Protein AF-A0AAN4YAY8-F1 (afdb_monomer_lite)

Sequence (173 aa):
MGWMKRKALNIATVTLSVHQYADEKDPKVLHVNIDQTVTGGIPGTTEHRITDWEGREHDDHVFGKVRGQSRLIRGSKGDDGKFRPNVEIATKTDDEDVKKFLKGEILADGKDTEGFVADNVGEEYGEGESLFLQSFVQNLDSTGGWTAEQVRIPCYVNLRIGARSLQILTLTL

pLDDT: mean 76.98, std 18.93, range [24.41, 94.44]

Structure (mmCIF, N/CA/C/O backbone):
data_AF-A0AAN4YAY8-F1
#
_entry.id   AF-A0AAN4YAY8-F1
#
loop_
_atom_site.group_PDB
_atom_site.id
_atom_site.type_symbol
_atom_site.label_atom_id
_atom_site.label_alt_id
_atom_site.label_comp_id
_atom_site.label_asym_id
_atom_site.label_entity_id
_atom_site.label_seq_id
_atom_site.pdbx_PDB_ins_code
_atom_site.Cartn_x
_atom_site.Cartn_y
_atom_site.Cartn_z
_atom_site.occupancy
_atom_site.B_iso_or_equiv
_atom_site.auth_seq_id
_atom_site.auth_comp_id
_atom_site.auth_asym_id
_atom_site.auth_atom_id
_atom_site.pdbx_PDB_model_num
ATOM 1 N N . MET A 1 1 ? 3.587 10.928 -23.491 1.00 50.00 1 MET A N 1
ATOM 2 C CA . MET A 1 1 ? 2.632 9.929 -24.045 1.00 50.00 1 MET A CA 1
ATOM 3 C C . MET A 1 1 ? 1.897 10.467 -25.280 1.00 50.00 1 MET A C 1
ATOM 5 O O . MET A 1 1 ? 1.396 11.583 -25.226 1.00 50.00 1 MET A O 1
ATOM 9 N N . GLY A 1 2 ? 1.834 9.718 -26.392 1.00 65.06 2 GLY A N 1
ATOM 10 C CA . GLY A 1 2 ? 1.140 10.125 -27.636 1.00 65.06 2 GLY A CA 1
ATOM 11 C C . GLY A 1 2 ? -0.364 9.785 -27.663 1.00 65.06 2 GLY A C 1
ATOM 12 O O . GLY A 1 2 ? -0.807 8.902 -26.931 1.00 65.06 2 GLY A O 1
ATOM 13 N N . TRP A 1 3 ? -1.156 10.454 -28.518 1.00 65.94 3 TRP A N 1
ATOM 14 C CA . TRP A 1 3 ? -2.629 10.305 -28.603 1.00 65.94 3 TRP A CA 1
ATOM 15 C C . TRP A 1 3 ? -3.093 8.864 -28.876 1.00 65.94 3 TRP A C 1
ATOM 17 O O . TRP A 1 3 ? -4.042 8.391 -28.253 1.00 65.94 3 TRP A O 1
ATOM 27 N N . MET A 1 4 ? -2.374 8.135 -29.734 1.00 57.22 4 MET A N 1
ATOM 28 C CA . MET A 1 4 ? -2.695 6.743 -30.073 1.00 57.22 4 MET A CA 1
ATOM 29 C C . MET A 1 4 ? -2.505 5.790 -28.883 1.00 57.22 4 MET A C 1
ATOM 31 O O . MET A 1 4 ? -3.371 4.962 -28.615 1.00 57.22 4 MET A O 1
ATOM 35 N N . LYS A 1 5 ? -1.417 5.963 -28.114 1.00 59.19 5 LYS A N 1
ATOM 36 C CA . LYS A 1 5 ? -1.155 5.176 -26.897 1.00 59.19 5 LYS A CA 1
ATOM 37 C C . LYS A 1 5 ? -2.238 5.417 -25.838 1.00 59.19 5 LYS A C 1
ATOM 39 O O . LYS A 1 5 ? -2.694 4.471 -25.210 1.00 59.19 5 LYS A O 1
ATOM 44 N N . ARG A 1 6 ? -2.720 6.663 -25.703 1.00 59.03 6 ARG A N 1
ATOM 45 C CA . ARG A 1 6 ? -3.826 7.013 -24.787 1.00 59.03 6 ARG A CA 1
ATOM 46 C C . ARG A 1 6 ? -5.163 6.359 -25.163 1.00 59.03 6 ARG A C 1
ATOM 48 O O . ARG A 1 6 ? -5.898 5.947 -24.271 1.00 59.03 6 ARG A O 1
ATOM 55 N N . LYS A 1 7 ? -5.485 6.243 -26.460 1.00 65.19 7 LYS A N 1
ATOM 56 C CA . LYS A 1 7 ? -6.686 5.513 -26.913 1.00 65.19 7 LYS A CA 1
ATOM 57 C C . LYS A 1 7 ? -6.556 4.001 -26.726 1.00 65.19 7 LYS A C 1
ATOM 59 O O . LYS A 1 7 ? -7.522 3.376 -26.311 1.00 65.19 7 LYS A O 1
ATOM 64 N N . ALA A 1 8 ? -5.384 3.429 -27.000 1.00 57.97 8 ALA A N 1
ATOM 65 C CA . ALA A 1 8 ? -5.148 1.996 -26.828 1.00 57.97 8 ALA A CA 1
ATOM 66 C C . ALA A 1 8 ? -5.267 1.560 -25.356 1.00 57.97 8 ALA A C 1
ATOM 68 O O . ALA A 1 8 ? -5.933 0.570 -25.074 1.00 57.97 8 ALA A O 1
ATOM 69 N N . LEU A 1 9 ? -4.720 2.346 -24.418 1.00 58.59 9 LEU A N 1
ATOM 70 C CA . LEU A 1 9 ? -4.857 2.091 -22.976 1.00 58.59 9 LEU A CA 1
ATOM 71 C C . LEU A 1 9 ? -6.315 2.123 -22.487 1.00 58.59 9 LEU A C 1
ATOM 73 O O . LEU A 1 9 ? -6.652 1.396 -21.567 1.00 58.59 9 LEU A O 1
ATOM 77 N N . ASN A 1 10 ? -7.192 2.916 -23.116 1.00 59.31 10 ASN A N 1
ATOM 78 C CA . ASN A 1 10 ? -8.613 2.982 -22.742 1.00 59.31 10 ASN A CA 1
ATOM 79 C C . ASN A 1 10 ? -9.411 1.720 -23.106 1.00 59.31 10 ASN A C 1
ATOM 81 O O . ASN A 1 10 ? -10.473 1.485 -22.541 1.00 59.31 10 ASN A O 1
ATOM 85 N N . ILE A 1 11 ? -8.938 0.939 -24.078 1.00 61.19 11 ILE A N 1
ATOM 86 C CA . ILE A 1 11 ? -9.634 -0.262 -24.571 1.00 61.19 11 ILE A CA 1
ATOM 87 C C . ILE A 1 11 ? -9.003 -1.530 -23.975 1.00 61.19 11 ILE A C 1
ATOM 89 O O . ILE A 1 11 ? -9.575 -2.615 -24.047 1.00 61.19 11 ILE A O 1
ATOM 93 N N . ALA A 1 12 ? -7.821 -1.405 -23.377 1.00 61.06 12 ALA A N 1
ATOM 94 C CA . ALA A 1 12 ? -7.065 -2.533 -22.887 1.00 61.06 12 ALA A CA 1
ATOM 95 C C . ALA A 1 12 ? -7.408 -2.860 -21.426 1.00 61.06 12 ALA A C 1
ATOM 97 O O . ALA A 1 12 ? -7.190 -2.067 -20.517 1.00 61.06 12 ALA A O 1
ATOM 98 N N . THR A 1 13 ? -7.889 -4.075 -21.189 1.00 67.81 13 THR A N 1
ATOM 99 C CA . THR A 1 13 ? -7.895 -4.708 -19.869 1.00 67.81 13 THR A CA 1
ATOM 100 C C . THR A 1 13 ? -6.465 -5.064 -19.462 1.00 67.81 13 THR A C 1
ATOM 102 O O . THR A 1 13 ? -5.738 -5.687 -20.245 1.00 67.81 13 THR A O 1
ATOM 105 N N . VAL A 1 14 ? -6.084 -4.693 -18.238 1.00 70.38 14 VAL A N 1
ATOM 106 C CA . VAL A 1 14 ? -4.830 -5.095 -17.588 1.00 70.38 14 VAL A CA 1
ATOM 107 C C . VAL A 1 14 ? -5.130 -6.246 -16.632 1.00 70.38 14 VAL A C 1
ATOM 109 O O . VAL A 1 14 ? -5.994 -6.136 -15.766 1.00 70.38 14 VAL A O 1
ATOM 112 N N . THR A 1 15 ? -4.423 -7.355 -16.805 1.00 74.12 15 THR A N 1
ATOM 113 C CA . THR A 1 15 ? -4.457 -8.526 -15.925 1.00 74.12 15 THR A CA 1
ATOM 114 C C . THR A 1 15 ? -3.210 -8.510 -15.056 1.00 74.12 15 THR A C 1
ATOM 116 O O . THR A 1 15 ? -2.111 -8.363 -15.582 1.00 74.12 15 THR A O 1
ATOM 119 N N . LEU A 1 16 ? -3.372 -8.664 -13.743 1.00 76.88 16 LEU A N 1
ATOM 120 C CA . LEU A 1 16 ? -2.267 -8.730 -12.787 1.00 76.88 16 LEU A CA 1
ATOM 121 C C . LEU A 1 16 ? -2.159 -10.158 -12.248 1.00 76.88 16 LEU A C 1
ATOM 123 O O . LEU A 1 16 ? -3.087 -10.635 -11.593 1.00 76.88 16 LEU A O 1
ATOM 127 N N . SER A 1 17 ? -1.034 -10.823 -12.494 1.00 78.12 17 SER A N 1
ATOM 128 C CA . SER A 1 17 ? -0.701 -12.107 -11.870 1.00 78.12 17 SER A CA 1
ATOM 129 C C . SER A 1 17 ? 0.172 -11.837 -10.654 1.00 78.12 17 SER A C 1
ATOM 131 O O . SER A 1 17 ? 1.274 -11.316 -10.790 1.00 78.12 17 SER A O 1
ATOM 133 N N . VAL A 1 18 ? -0.341 -12.134 -9.460 1.00 80.62 18 VAL A N 1
ATOM 134 C CA . VAL A 1 18 ? 0.346 -11.839 -8.196 1.00 80.62 18 VAL A CA 1
ATOM 135 C C . VAL A 1 18 ? 0.833 -13.137 -7.568 1.00 80.62 18 VAL A C 1
ATOM 137 O O . VAL A 1 18 ? 0.029 -13.979 -7.172 1.00 80.62 18 VAL A O 1
ATOM 140 N N . HIS A 1 19 ? 2.147 -13.267 -7.432 1.00 81.44 19 HIS A N 1
ATOM 141 C CA . HIS A 1 19 ? 2.810 -14.378 -6.762 1.00 81.44 19 HIS A CA 1
ATOM 142 C C . HIS A 1 19 ? 3.434 -13.880 -5.462 1.00 81.44 19 HIS A C 1
ATOM 144 O O . HIS A 1 19 ? 4.190 -12.912 -5.466 1.00 81.44 19 HIS A O 1
ATOM 150 N N . GLN A 1 20 ? 3.115 -14.531 -4.346 1.00 81.56 20 GLN A N 1
ATOM 151 C CA . GLN A 1 20 ? 3.611 -14.149 -3.028 1.00 81.56 20 GLN A CA 1
ATOM 152 C C . GLN A 1 20 ? 4.260 -15.347 -2.338 1.00 81.56 20 GLN A C 1
ATOM 154 O O . GLN A 1 20 ? 3.674 -16.429 -2.319 1.00 81.56 20 GLN A O 1
ATOM 159 N N . TYR A 1 21 ? 5.453 -15.155 -1.778 1.00 84.12 21 TYR A N 1
ATOM 160 C CA . TYR A 1 21 ? 6.203 -16.189 -1.059 1.00 84.12 21 TYR A CA 1
ATOM 161 C C . TYR A 1 21 ? 7.068 -15.573 0.047 1.00 84.12 21 TYR A C 1
ATOM 163 O O . TYR A 1 21 ? 7.371 -14.383 0.012 1.00 84.12 21 TYR A O 1
ATOM 171 N N . ALA A 1 22 ? 7.430 -16.374 1.048 1.00 86.38 22 ALA A N 1
ATOM 172 C CA . ALA A 1 22 ? 8.314 -15.949 2.129 1.00 86.38 22 ALA A CA 1
ATOM 173 C C . ALA A 1 22 ? 9.785 -15.966 1.686 1.00 86.38 22 ALA A C 1
ATOM 175 O O . ALA A 1 22 ? 10.173 -16.793 0.860 1.00 86.38 22 ALA A O 1
ATOM 176 N N . ASP A 1 23 ? 10.590 -15.054 2.224 1.00 88.31 23 ASP A N 1
ATOM 177 C CA . ASP A 1 23 ? 12.032 -15.016 2.003 1.00 88.31 23 ASP A CA 1
ATOM 178 C C . ASP A 1 23 ? 12.710 -16.253 2.610 1.00 88.31 23 ASP A C 1
ATOM 180 O O . ASP A 1 23 ? 12.281 -16.797 3.630 1.00 88.31 23 ASP A O 1
ATOM 184 N N . GLU A 1 24 ? 13.785 -16.709 1.967 1.00 86.50 24 GLU A N 1
ATOM 185 C CA . GLU A 1 24 ? 14.517 -17.907 2.384 1.00 86.50 24 GLU A CA 1
ATOM 186 C C . GLU A 1 24 ? 15.292 -17.710 3.697 1.00 86.50 24 GLU A C 1
ATOM 188 O O . GLU A 1 24 ? 15.496 -18.669 4.441 1.00 86.50 24 GLU A O 1
ATOM 193 N N . LYS A 1 25 ? 15.753 -16.484 3.979 1.00 87.81 25 LYS A N 1
ATOM 194 C CA . LYS A 1 25 ? 16.562 -16.150 5.160 1.00 87.81 25 LYS A CA 1
ATOM 195 C C . LYS A 1 25 ? 15.701 -15.706 6.331 1.00 87.81 25 LYS A C 1
ATOM 197 O O . LYS A 1 25 ? 16.012 -16.055 7.468 1.00 87.81 25 LYS A O 1
ATOM 202 N N . ASP A 1 26 ? 14.647 -14.942 6.056 1.00 86.25 26 ASP A N 1
ATOM 203 C CA . ASP A 1 26 ? 13.679 -14.512 7.061 1.00 86.25 26 ASP A CA 1
ATOM 204 C C . ASP A 1 26 ? 12.242 -14.791 6.594 1.00 86.25 26 ASP A C 1
ATOM 206 O O . ASP A 1 26 ? 11.684 -14.014 5.821 1.00 86.25 26 ASP A O 1
ATOM 210 N N . PRO A 1 27 ? 11.581 -15.842 7.113 1.00 83.62 27 PRO A N 1
ATOM 211 C CA . PRO A 1 27 ? 10.198 -16.159 6.761 1.00 83.62 27 PRO A CA 1
ATOM 212 C C . PRO A 1 27 ? 9.186 -15.031 7.037 1.00 83.62 27 PRO A C 1
ATOM 214 O O . PRO A 1 27 ? 8.069 -15.068 6.521 1.00 83.62 27 PRO A O 1
ATOM 217 N N . LYS A 1 28 ? 9.554 -14.023 7.843 1.00 84.81 28 LYS A N 1
ATOM 218 C CA . LYS A 1 28 ? 8.737 -12.831 8.112 1.00 84.81 28 LYS A CA 1
ATOM 219 C C . LYS A 1 28 ? 8.874 -11.754 7.035 1.00 84.81 28 LYS A C 1
ATOM 221 O O . LYS A 1 28 ? 8.153 -10.762 7.060 1.00 84.81 28 LYS A O 1
ATOM 226 N N . VAL A 1 29 ? 9.769 -11.915 6.073 1.00 87.31 29 VAL A N 1
ATOM 227 C CA . VAL A 1 29 ? 9.849 -11.039 4.906 1.00 87.31 29 VAL A CA 1
ATOM 228 C C . VAL A 1 29 ? 9.110 -11.716 3.759 1.00 87.31 29 VAL A C 1
ATOM 230 O O . VAL A 1 29 ? 9.378 -12.863 3.423 1.00 87.31 29 VAL A O 1
ATOM 233 N N . LEU A 1 30 ? 8.145 -11.022 3.159 1.00 87.88 30 LEU A N 1
ATOM 234 C CA . LEU A 1 30 ? 7.376 -11.528 2.027 1.00 87.88 30 LEU A CA 1
ATOM 235 C C . LEU A 1 30 ? 7.850 -10.871 0.736 1.00 87.88 30 LEU A C 1
ATOM 237 O O . LEU A 1 30 ? 7.940 -9.647 0.635 1.00 87.88 30 LEU A O 1
ATOM 241 N N . HIS A 1 31 ? 8.072 -11.702 -0.272 1.00 88.19 31 HIS A N 1
ATOM 242 C CA . HIS A 1 31 ? 8.250 -11.304 -1.658 1.00 88.19 31 HIS A CA 1
ATOM 243 C C . HIS A 1 31 ? 6.892 -11.304 -2.347 1.00 88.19 31 HIS A C 1
ATOM 245 O O . HIS A 1 31 ? 6.122 -12.257 -2.227 1.00 88.19 31 HIS A O 1
ATOM 251 N N . VAL A 1 32 ? 6.590 -10.230 -3.067 1.00 85.62 32 VAL A N 1
ATOM 252 C CA . VAL A 1 32 ? 5.377 -10.060 -3.866 1.00 85.62 32 VAL A CA 1
ATOM 253 C C . VAL A 1 32 ? 5.803 -9.698 -5.282 1.00 85.62 32 VAL A C 1
ATOM 255 O O . VAL A 1 32 ? 6.217 -8.569 -5.547 1.00 85.62 32 VAL A O 1
ATOM 258 N N . ASN A 1 33 ? 5.667 -10.657 -6.188 1.00 85.44 33 ASN A N 1
ATOM 259 C CA . ASN A 1 33 ? 5.920 -10.491 -7.611 1.00 85.44 33 ASN A CA 1
ATOM 260 C C . ASN A 1 33 ? 4.595 -10.231 -8.322 1.00 85.44 33 ASN A C 1
ATOM 262 O O . ASN A 1 33 ? 3.619 -10.950 -8.100 1.00 85.44 33 ASN A O 1
ATOM 266 N N . ILE A 1 34 ? 4.552 -9.194 -9.151 1.00 81.75 34 ILE A N 1
ATOM 267 C CA . ILE A 1 34 ? 3.369 -8.823 -9.923 1.00 81.75 34 ILE A CA 1
ATOM 268 C C . ILE A 1 34 ? 3.752 -8.752 -11.391 1.00 81.75 34 ILE A C 1
ATOM 270 O O . ILE A 1 34 ? 4.516 -7.875 -11.781 1.00 81.75 34 ILE A O 1
ATOM 274 N N . ASP A 1 35 ? 3.174 -9.636 -12.194 1.00 82.25 35 ASP A N 1
ATOM 275 C CA . ASP A 1 35 ? 3.305 -9.617 -13.646 1.00 82.25 35 ASP A CA 1
ATOM 276 C C . ASP A 1 35 ? 2.043 -9.031 -14.265 1.00 82.25 35 ASP A C 1
ATOM 278 O O . ASP A 1 35 ? 0.935 -9.552 -14.089 1.00 82.25 35 ASP A O 1
ATOM 282 N N . GLN A 1 36 ? 2.200 -7.933 -14.998 1.00 74.25 36 GLN A N 1
ATOM 283 C CA . GLN A 1 36 ? 1.099 -7.293 -15.699 1.00 74.25 36 GLN A CA 1
ATOM 284 C C . GLN A 1 36 ? 1.030 -7.806 -17.136 1.00 74.25 36 GLN A C 1
ATOM 286 O O . GLN A 1 36 ? 2.021 -7.834 -17.859 1.00 74.25 36 GLN A O 1
ATOM 291 N N . THR A 1 37 ? -0.160 -8.188 -17.585 1.00 74.75 37 THR A N 1
ATOM 292 C CA . THR A 1 37 ? -0.430 -8.551 -18.980 1.00 74.75 37 THR A CA 1
ATOM 293 C C . THR A 1 37 ? -1.580 -7.711 -19.502 1.00 74.75 37 THR A C 1
ATOM 295 O O . THR A 1 37 ? -2.653 -7.649 -18.905 1.00 74.75 37 THR A O 1
ATOM 298 N N . VAL A 1 38 ? -1.366 -7.053 -20.631 1.00 71.00 38 VAL A N 1
ATOM 299 C CA . VAL A 1 38 ? -2.361 -6.223 -21.304 1.00 71.00 38 VAL A CA 1
ATOM 300 C C . VAL A 1 38 ? -3.147 -7.083 -22.302 1.00 71.00 38 VAL A C 1
ATOM 302 O O . VAL A 1 38 ? -2.667 -8.114 -22.782 1.00 71.00 38 VAL A O 1
ATOM 305 N N . THR A 1 39 ? -4.383 -6.682 -22.606 1.00 71.94 39 THR A N 1
ATOM 306 C CA . THR A 1 39 ? -5.279 -7.390 -23.540 1.00 71.94 39 THR A CA 1
ATOM 307 C C . THR A 1 39 ? -4.568 -7.799 -24.828 1.00 71.94 39 THR A C 1
ATOM 309 O O . THR A 1 39 ? -3.854 -7.0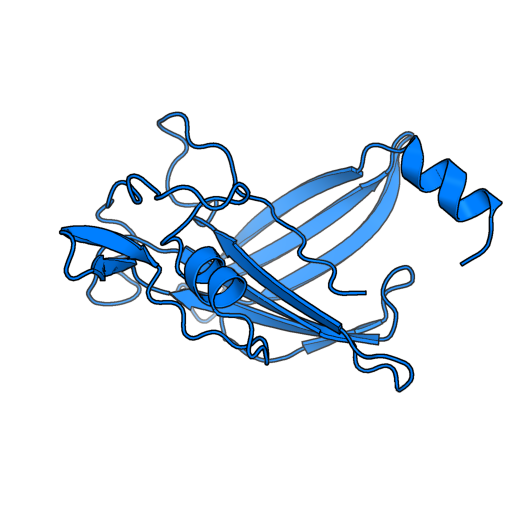04 -25.436 1.00 71.94 39 THR A O 1
ATOM 312 N N . GLY A 1 40 ? -4.785 -9.049 -25.245 1.00 67.12 40 GLY A N 1
ATOM 313 C CA . GLY A 1 40 ? -4.076 -9.654 -26.374 1.00 67.12 40 GLY A CA 1
ATOM 314 C C . GLY A 1 40 ? -2.757 -10.338 -25.998 1.00 67.12 40 GLY A C 1
ATOM 315 O O . GLY A 1 40 ? -2.019 -10.723 -26.896 1.00 67.12 40 GLY A O 1
ATOM 316 N N . GLY A 1 41 ? -2.457 -10.501 -24.701 1.00 66.62 41 GLY A N 1
ATOM 317 C CA . GLY A 1 41 ? -1.255 -11.200 -24.230 1.00 66.62 41 GLY A CA 1
ATOM 318 C C . GLY A 1 41 ? 0.019 -10.361 -24.324 1.00 66.62 41 GLY A C 1
ATOM 319 O O . GLY A 1 41 ? 1.116 -10.908 -24.287 1.00 66.62 41 GLY A O 1
ATOM 320 N N . ILE A 1 42 ? -0.118 -9.040 -24.473 1.00 72.12 42 ILE A N 1
ATOM 321 C CA . ILE A 1 42 ? 1.019 -8.125 -24.544 1.00 72.12 42 ILE A CA 1
ATOM 322 C C . ILE A 1 42 ? 1.610 -8.018 -23.130 1.00 72.12 42 ILE A C 1
ATOM 324 O O . ILE A 1 42 ? 0.890 -7.583 -22.224 1.00 72.12 42 ILE A O 1
ATOM 328 N N . PRO A 1 43 ? 2.879 -8.404 -22.909 1.00 71.19 43 PRO A N 1
ATOM 329 C CA . PRO A 1 43 ? 3.507 -8.251 -21.604 1.00 71.19 43 PRO A CA 1
ATOM 330 C C . PRO A 1 43 ? 3.559 -6.764 -21.238 1.00 71.19 43 PRO A C 1
ATOM 332 O O . PRO A 1 43 ? 3.952 -5.926 -22.052 1.00 71.19 43 PRO A O 1
ATOM 335 N N . GLY A 1 44 ? 3.082 -6.448 -20.038 1.00 73.88 44 GLY A N 1
ATOM 336 C CA . GLY A 1 44 ? 3.135 -5.121 -19.445 1.00 73.88 44 GLY A CA 1
ATOM 337 C C . GLY A 1 44 ? 4.418 -4.949 -18.639 1.00 73.88 44 GLY A C 1
ATOM 338 O O . GLY A 1 44 ? 5.517 -5.199 -19.132 1.00 73.88 44 GLY A O 1
ATOM 339 N N . THR A 1 45 ? 4.273 -4.497 -17.401 1.00 73.19 45 THR A N 1
ATOM 340 C CA . THR A 1 45 ? 5.373 -4.314 -16.453 1.00 73.19 45 THR A CA 1
ATOM 341 C C . THR A 1 45 ? 5.466 -5.517 -15.510 1.00 73.19 45 THR A C 1
ATOM 343 O O . THR A 1 45 ? 4.483 -6.227 -15.293 1.00 73.19 45 THR A O 1
ATOM 346 N N . THR A 1 46 ? 6.653 -5.755 -14.957 1.00 81.25 46 THR A N 1
ATOM 347 C CA . THR A 1 46 ? 6.865 -6.731 -13.883 1.00 81.25 46 THR A CA 1
ATOM 348 C C . THR A 1 46 ? 7.425 -5.985 -12.686 1.00 81.25 46 THR A C 1
ATOM 350 O O . THR A 1 46 ? 8.406 -5.254 -12.807 1.00 81.25 46 THR A O 1
ATOM 353 N N . GLU A 1 47 ? 6.806 -6.174 -11.526 1.00 80.75 47 GLU A N 1
ATOM 354 C CA . GLU A 1 47 ? 7.182 -5.499 -10.289 1.00 80.75 47 GLU A CA 1
ATOM 355 C C . GLU A 1 47 ? 7.551 -6.527 -9.219 1.00 80.75 47 GLU A C 1
ATOM 357 O O . GLU A 1 47 ? 6.765 -7.420 -8.900 1.00 80.75 47 GLU A O 1
ATOM 362 N N . HIS A 1 48 ? 8.723 -6.351 -8.611 1.00 87.81 48 HIS A N 1
ATOM 363 C CA . HIS A 1 48 ? 9.187 -7.147 -7.478 1.00 87.81 48 HIS A CA 1
ATOM 364 C C . HIS A 1 48 ? 9.164 -6.290 -6.216 1.00 87.81 48 HIS A C 1
ATOM 366 O O . HIS A 1 48 ? 9.852 -5.271 -6.134 1.00 87.81 48 HIS A O 1
ATOM 372 N N . ARG A 1 49 ? 8.359 -6.686 -5.229 1.00 88.75 49 ARG A N 1
ATOM 373 C CA . ARG A 1 49 ? 8.244 -5.995 -3.941 1.00 88.75 49 ARG A CA 1
ATOM 374 C C . ARG A 1 49 ? 8.658 -6.918 -2.808 1.00 88.75 49 ARG A C 1
ATOM 376 O O . ARG A 1 49 ? 8.377 -8.110 -2.846 1.00 88.75 49 ARG A O 1
ATOM 383 N N . ILE A 1 50 ? 9.269 -6.336 -1.784 1.00 92.00 50 ILE A N 1
ATOM 384 C CA . ILE A 1 50 ? 9.689 -7.026 -0.565 1.00 92.00 50 ILE A CA 1
ATOM 385 C C . ILE A 1 50 ? 9.109 -6.251 0.621 1.00 92.00 50 ILE A C 1
ATOM 387 O O . ILE A 1 50 ? 9.065 -5.019 0.588 1.00 92.00 50 ILE A O 1
ATOM 391 N N . THR A 1 51 ? 8.599 -6.950 1.637 1.00 92.19 51 THR A N 1
ATOM 392 C CA . THR A 1 51 ? 7.929 -6.327 2.794 1.00 92.19 51 THR A CA 1
ATOM 393 C C . THR A 1 51 ? 8.886 -5.880 3.903 1.00 92.19 51 THR A C 1
ATOM 395 O O . THR A 1 51 ? 8.568 -6.019 5.081 1.00 92.19 51 THR A O 1
ATOM 398 N N . ASP A 1 52 ? 10.055 -5.364 3.539 1.00 92.56 52 ASP A N 1
ATOM 399 C CA . ASP A 1 52 ? 11.102 -4.884 4.454 1.00 92.56 52 ASP A CA 1
ATOM 400 C C . ASP A 1 52 ? 11.138 -3.355 4.590 1.00 92.56 52 ASP A C 1
ATOM 402 O O . ASP A 1 52 ? 11.962 -2.807 5.317 1.00 92.56 52 ASP A O 1
ATOM 406 N N . TRP A 1 53 ? 10.231 -2.661 3.897 1.00 94.44 53 TRP A N 1
ATOM 407 C CA . TRP A 1 53 ? 10.179 -1.204 3.806 1.00 94.44 53 TRP A CA 1
ATOM 408 C C . TRP A 1 53 ? 11.441 -0.558 3.212 1.00 94.44 53 TRP A C 1
ATOM 410 O O . TRP A 1 53 ? 11.646 0.646 3.352 1.00 94.44 53 TRP A O 1
ATOM 420 N N . GLU A 1 54 ? 12.279 -1.316 2.502 1.00 93.44 54 GLU A N 1
ATOM 421 C CA . GLU A 1 54 ? 13.423 -0.750 1.798 1.00 93.44 54 GLU A CA 1
ATOM 422 C C . GLU A 1 54 ? 13.005 -0.223 0.420 1.00 93.44 54 GLU A C 1
ATOM 424 O O . GLU A 1 54 ? 12.516 -0.958 -0.445 1.00 93.44 54 GLU A O 1
ATOM 429 N N . GLY A 1 55 ? 13.234 1.073 0.197 1.00 91.75 55 GLY A N 1
ATOM 430 C CA . GLY A 1 55 ? 12.944 1.731 -1.073 1.00 91.75 55 GLY A CA 1
ATOM 431 C C . GLY A 1 55 ? 13.877 1.289 -2.195 1.00 91.75 55 GLY A C 1
ATOM 432 O O . GLY A 1 55 ? 15.061 1.632 -2.167 1.00 91.75 55 GLY A O 1
ATOM 433 N N . ARG A 1 56 ? 13.314 0.641 -3.218 1.00 91.44 56 ARG A N 1
ATOM 434 C CA . ARG A 1 56 ? 14.008 0.125 -4.408 1.00 91.44 56 ARG A CA 1
ATOM 435 C C . ARG A 1 56 ? 13.611 0.900 -5.653 1.00 91.44 56 ARG A C 1
ATOM 437 O O . ARG A 1 56 ? 12.429 1.163 -5.868 1.00 91.44 56 ARG A O 1
ATOM 444 N N . GLU A 1 57 ? 14.605 1.283 -6.447 1.00 91.94 57 GLU A N 1
ATOM 445 C CA . GLU A 1 57 ? 14.384 1.994 -7.705 1.00 91.94 57 GLU A CA 1
ATOM 446 C C . GLU A 1 57 ? 14.036 1.020 -8.833 1.00 91.94 57 GLU A C 1
ATOM 448 O O . GLU A 1 57 ? 14.585 -0.080 -8.915 1.00 91.94 57 GLU A O 1
ATOM 453 N N . HIS A 1 58 ? 13.129 1.440 -9.706 1.00 85.50 58 HIS A N 1
ATOM 454 C CA . HIS A 1 58 ? 12.728 0.711 -10.898 1.00 85.50 58 HIS A CA 1
ATOM 455 C C . HIS A 1 58 ? 12.487 1.705 -12.037 1.00 85.50 58 HIS A C 1
ATOM 457 O O . HIS A 1 58 ? 11.812 2.718 -11.845 1.00 85.50 58 HIS A O 1
ATOM 463 N N . ASP A 1 59 ? 13.048 1.417 -13.210 1.00 85.19 59 ASP A N 1
ATOM 464 C CA . ASP A 1 59 ? 12.777 2.172 -14.431 1.00 85.19 59 ASP A CA 1
ATOM 465 C C . ASP A 1 59 ? 11.613 1.516 -15.175 1.00 85.19 59 ASP A C 1
ATOM 467 O O . ASP A 1 59 ? 11.752 0.443 -15.767 1.00 85.19 59 ASP A O 1
ATOM 471 N N . ASP A 1 60 ? 10.462 2.180 -15.143 1.00 74.38 60 ASP A N 1
ATOM 472 C CA . ASP A 1 60 ? 9.229 1.711 -15.755 1.00 74.38 60 ASP A CA 1
ATOM 473 C C . ASP A 1 60 ? 8.942 2.480 -17.054 1.00 74.38 60 ASP A C 1
ATOM 475 O O . ASP A 1 60 ? 9.012 3.709 -17.127 1.00 74.38 60 ASP A O 1
ATOM 479 N N . HIS A 1 61 ? 8.583 1.765 -18.117 1.00 73.06 61 HIS A N 1
ATOM 480 C CA . HIS A 1 61 ? 8.341 2.375 -19.426 1.00 73.06 61 HIS A CA 1
ATOM 481 C C . HIS A 1 61 ? 7.012 3.156 -19.517 1.00 73.06 61 HIS A C 1
ATOM 483 O O . HIS A 1 61 ? 6.806 3.912 -20.474 1.00 73.06 61 HIS A O 1
ATOM 489 N N . VAL A 1 62 ? 6.101 2.963 -18.560 1.00 70.88 62 VAL A N 1
ATOM 490 C CA . VAL A 1 62 ? 4.825 3.674 -18.398 1.00 70.88 62 VAL A CA 1
ATOM 491 C C . VAL A 1 62 ? 4.964 4.806 -17.380 1.00 70.88 62 VAL A C 1
ATOM 493 O O . VAL A 1 62 ? 4.491 5.913 -17.643 1.00 70.88 62 VAL A O 1
ATOM 496 N N . PHE A 1 63 ? 5.609 4.527 -16.246 1.00 72.38 63 PHE A N 1
ATOM 497 C CA . PHE A 1 63 ? 5.636 5.393 -15.062 1.00 72.38 63 PHE 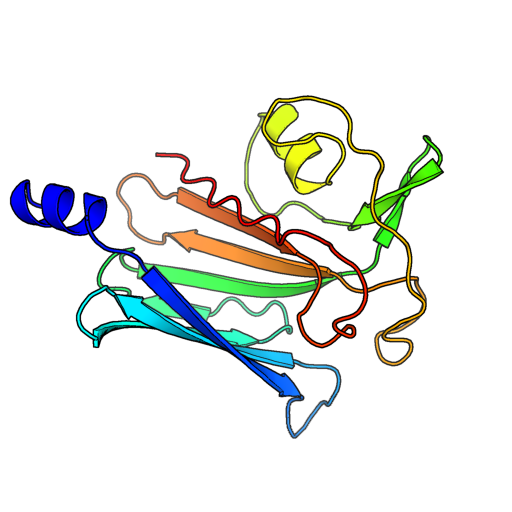A CA 1
ATOM 498 C C . PHE A 1 63 ? 6.933 6.189 -14.867 1.00 72.38 63 PHE A C 1
ATOM 500 O O . PHE A 1 63 ? 6.986 7.042 -13.978 1.00 72.38 63 PHE A O 1
ATOM 507 N N . GLY A 1 64 ? 7.945 5.951 -15.702 1.00 81.56 64 GLY A N 1
ATOM 508 C CA . GLY A 1 64 ? 9.255 6.584 -15.585 1.00 81.56 64 GLY A CA 1
ATOM 509 C C . GLY A 1 64 ? 10.083 5.982 -14.454 1.00 81.56 64 GLY A C 1
ATOM 510 O O . GLY A 1 64 ? 9.880 4.829 -14.061 1.00 81.56 64 GLY A O 1
ATOM 511 N N . LYS A 1 65 ? 11.027 6.761 -13.924 1.00 88.44 65 LYS A N 1
ATOM 512 C CA . LYS A 1 65 ? 11.880 6.299 -12.830 1.00 88.44 65 LYS A CA 1
ATOM 513 C C . LYS A 1 65 ? 11.126 6.411 -11.509 1.00 88.44 65 LYS A C 1
ATOM 515 O O . LYS A 1 65 ? 10.758 7.508 -11.087 1.00 88.44 65 LYS A O 1
ATOM 520 N N . VAL A 1 66 ? 10.902 5.290 -10.831 1.00 89.44 66 VAL A N 1
ATOM 521 C CA . VAL A 1 66 ? 10.150 5.240 -9.568 1.00 89.44 66 VAL A CA 1
ATOM 522 C C . VAL A 1 66 ? 10.960 4.588 -8.454 1.00 89.44 66 VAL A C 1
ATOM 524 O O . VAL A 1 66 ? 11.874 3.808 -8.707 1.00 89.44 66 VAL A O 1
ATOM 527 N N . ARG A 1 67 ? 10.606 4.887 -7.203 1.00 91.56 67 ARG A N 1
ATOM 528 C CA . ARG A 1 67 ? 11.095 4.202 -6.005 1.00 91.56 67 ARG A CA 1
ATOM 529 C C . ARG A 1 67 ? 9.922 3.624 -5.230 1.00 91.56 67 ARG A C 1
ATOM 531 O O . ARG A 1 67 ? 9.072 4.372 -4.753 1.00 91.56 67 ARG A O 1
ATOM 538 N N . GLY A 1 68 ? 9.881 2.301 -5.111 1.00 90.88 68 GLY A N 1
ATOM 539 C CA . GLY A 1 68 ? 8.836 1.568 -4.403 1.00 90.88 68 GLY A CA 1
ATOM 540 C C . GLY A 1 68 ? 9.339 0.944 -3.105 1.00 90.88 68 GLY A C 1
ATOM 541 O O . GLY A 1 68 ? 10.472 0.477 -3.038 1.00 90.88 68 GLY A O 1
ATOM 542 N N . GLN A 1 69 ? 8.487 0.901 -2.085 1.00 93.88 69 GLN A N 1
ATOM 543 C CA . GLN A 1 69 ? 8.701 0.157 -0.840 1.00 93.88 69 GLN A CA 1
ATOM 544 C C . GLN A 1 69 ? 7.389 -0.463 -0.364 1.00 93.88 69 GLN A C 1
ATOM 546 O O . GLN A 1 69 ? 6.297 -0.027 -0.739 1.00 93.88 69 GLN A O 1
ATOM 551 N N . SER A 1 70 ? 7.465 -1.533 0.421 1.00 94.19 70 SER A N 1
ATOM 552 C CA . SER A 1 70 ? 6.282 -2.199 0.969 1.00 94.19 70 SER A CA 1
ATOM 553 C C . SER A 1 70 ? 6.561 -2.772 2.347 1.00 94.19 70 SER A C 1
ATOM 555 O O . SER A 1 70 ? 7.699 -3.103 2.657 1.00 94.19 70 SER A O 1
ATOM 557 N N . ARG A 1 71 ? 5.538 -2.847 3.197 1.00 93.19 71 ARG A N 1
ATOM 558 C CA . ARG A 1 71 ? 5.626 -3.441 4.538 1.00 93.19 71 ARG A CA 1
ATOM 559 C C . ARG A 1 71 ? 4.295 -4.042 4.946 1.00 93.19 71 ARG A C 1
ATOM 561 O O . ARG A 1 71 ? 3.244 -3.664 4.426 1.00 93.19 71 ARG A O 1
ATOM 568 N N . LEU A 1 72 ? 4.353 -4.951 5.906 1.00 91.75 72 LEU A N 1
ATOM 569 C CA . LEU A 1 72 ? 3.169 -5.411 6.612 1.00 91.75 72 LEU A CA 1
ATOM 570 C C . LEU A 1 72 ? 2.902 -4.504 7.814 1.00 91.75 72 LEU A C 1
ATOM 572 O O . LEU A 1 72 ? 3.830 -4.100 8.511 1.00 91.75 72 LEU A O 1
ATOM 576 N N . ILE A 1 73 ? 1.631 -4.195 8.046 1.00 92.62 73 ILE A N 1
ATOM 577 C CA . ILE A 1 73 ? 1.153 -3.414 9.187 1.00 92.62 73 ILE A CA 1
ATOM 578 C C . ILE A 1 73 ? -0.004 -4.146 9.870 1.00 92.62 73 ILE A C 1
ATOM 580 O O . ILE A 1 73 ? -0.733 -4.916 9.239 1.00 92.62 73 ILE A O 1
ATOM 584 N N . ARG A 1 74 ? -0.178 -3.893 11.168 1.00 92.56 74 ARG A N 1
ATOM 585 C CA . ARG A 1 74 ? -1.302 -4.405 11.964 1.00 92.56 74 ARG A CA 1
ATOM 586 C C . ARG A 1 74 ? -2.541 -3.537 11.815 1.00 92.56 74 ARG A C 1
ATOM 588 O O . ARG A 1 74 ? -2.445 -2.381 11.404 1.00 92.56 74 ARG A O 1
ATOM 595 N N . GLY A 1 75 ? -3.693 -4.093 12.173 1.00 90.56 75 GLY A N 1
ATOM 596 C CA . GLY A 1 75 ? -4.887 -3.296 12.419 1.00 90.56 75 GLY A CA 1
ATOM 597 C C . GLY A 1 75 ? -5.066 -2.955 13.894 1.00 90.56 75 GLY A C 1
ATOM 598 O O . GLY A 1 75 ? -4.464 -3.572 14.773 1.00 90.56 75 GLY A O 1
ATOM 599 N N . SER A 1 76 ? -5.920 -1.978 14.169 1.00 91.31 76 SER A N 1
ATOM 600 C CA . SER A 1 76 ? -6.471 -1.738 15.499 1.00 91.31 76 SER A CA 1
ATOM 601 C C . SER A 1 76 ? -7.880 -1.164 15.415 1.00 91.31 76 SER A C 1
ATOM 603 O O . SER A 1 76 ? -8.360 -0.780 14.345 1.00 91.31 76 SER A O 1
ATOM 605 N N . LYS A 1 77 ? -8.570 -1.142 16.555 1.00 91.12 77 LYS A N 1
ATOM 606 C CA . LYS A 1 77 ? -9.864 -0.475 16.676 1.00 91.12 77 LYS A CA 1
ATOM 607 C C . LYS A 1 77 ? -9.641 1.008 16.938 1.00 91.12 77 LYS A C 1
ATOM 609 O O . LYS A 1 77 ? -8.901 1.359 17.853 1.00 91.12 77 LYS A O 1
ATOM 614 N N . GLY A 1 78 ? -10.301 1.846 16.147 1.00 87.19 78 GLY A N 1
ATOM 615 C CA . GLY A 1 78 ? -10.388 3.276 16.426 1.00 87.19 78 GLY A CA 1
ATOM 616 C C . GLY A 1 78 ? -11.320 3.577 17.601 1.00 87.19 78 GLY A C 1
ATOM 617 O O . GLY A 1 78 ? -11.986 2.684 18.133 1.00 87.19 78 GLY A O 1
ATOM 618 N N . ASP A 1 79 ? -11.418 4.856 17.960 1.00 88.69 79 ASP A N 1
ATOM 619 C CA . ASP A 1 79 ? -12.289 5.341 19.043 1.00 88.69 79 ASP A CA 1
ATOM 620 C C . ASP A 1 79 ? -13.781 5.057 18.791 1.00 88.69 79 ASP A C 1
ATOM 622 O O . ASP A 1 79 ? -14.577 4.949 19.721 1.00 88.69 79 ASP A O 1
ATOM 626 N N . ASP A 1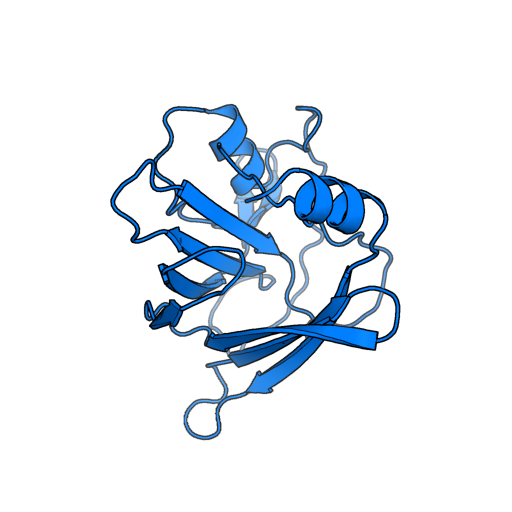 80 ? -14.164 4.887 17.524 1.00 89.81 80 ASP A N 1
ATOM 627 C CA . ASP A 1 80 ? -15.506 4.497 17.086 1.00 89.81 80 ASP A CA 1
ATOM 628 C C . ASP A 1 80 ? -15.755 2.976 17.138 1.00 89.81 80 ASP A C 1
ATOM 630 O O . ASP A 1 80 ? -16.805 2.497 16.707 1.00 89.81 80 ASP A O 1
ATOM 634 N N . GLY A 1 81 ? -14.790 2.203 17.643 1.00 89.69 81 GLY A N 1
ATOM 635 C CA . GLY A 1 81 ? -14.852 0.749 17.771 1.00 89.69 81 GLY A CA 1
ATOM 636 C C . GLY A 1 81 ? -14.650 -0.019 16.462 1.00 89.69 81 GLY A C 1
ATOM 637 O O . GLY A 1 81 ? -14.632 -1.254 16.490 1.00 89.69 81 GLY A O 1
ATOM 638 N N . LYS A 1 82 ? -14.473 0.667 15.324 1.00 90.38 82 LYS A N 1
ATOM 639 C CA . LYS A 1 82 ? -14.292 0.028 14.014 1.00 90.38 82 LYS A CA 1
ATOM 640 C C . LYS A 1 82 ? -12.830 -0.361 13.808 1.00 90.38 82 LYS A C 1
ATOM 642 O O . LYS A 1 82 ? -11.918 0.421 14.080 1.00 90.38 82 LYS A O 1
ATOM 647 N N . PHE A 1 83 ? -12.608 -1.575 13.312 1.00 89.81 83 PHE A N 1
ATOM 648 C CA . PHE A 1 83 ? -11.272 -2.124 13.089 1.00 89.81 83 PHE A CA 1
ATOM 649 C C . PHE A 1 83 ? -10.706 -1.686 11.732 1.00 89.81 83 PHE A C 1
ATOM 651 O O . PHE A 1 83 ? -11.374 -1.816 10.703 1.00 89.81 83 PHE A O 1
ATOM 658 N N . ARG A 1 84 ? -9.489 -1.134 11.730 1.00 90.56 84 ARG A N 1
ATOM 659 C CA . ARG A 1 84 ? -8.848 -0.505 10.565 1.00 90.56 84 ARG A CA 1
ATOM 660 C C . ARG A 1 84 ? -7.331 -0.724 10.555 1.00 90.56 84 ARG A C 1
ATOM 662 O O . ARG A 1 84 ? -6.767 -1.030 11.602 1.00 90.56 84 ARG A O 1
ATOM 669 N N . PRO A 1 85 ? -6.651 -0.554 9.407 1.00 91.38 85 PRO A N 1
ATOM 670 C CA . PRO A 1 85 ? -5.193 -0.608 9.338 1.00 91.38 85 PRO A CA 1
ATOM 671 C C . PRO A 1 85 ? -4.533 0.529 10.132 1.00 91.38 85 PRO A C 1
ATOM 673 O O . PRO A 1 85 ? -4.920 1.690 10.000 1.00 91.38 85 PRO A O 1
ATOM 676 N N . ASN A 1 86 ? -3.462 0.224 10.866 1.00 92.62 86 ASN A N 1
ATOM 677 C CA . ASN A 1 86 ? -2.620 1.222 11.533 1.00 92.62 86 ASN A CA 1
ATOM 678 C C . ASN A 1 86 ? -1.602 1.800 10.553 1.00 92.62 86 ASN A C 1
ATOM 680 O O . ASN A 1 86 ? -0.397 1.564 10.662 1.00 92.62 86 ASN A O 1
ATOM 684 N N . VAL A 1 87 ? -2.101 2.509 9.544 1.00 91.25 87 VAL A N 1
ATOM 685 C CA . VAL A 1 87 ? -1.254 3.094 8.510 1.00 91.25 87 VAL A CA 1
ATOM 686 C C . VAL A 1 87 ? -0.634 4.403 8.995 1.00 91.25 87 VAL A C 1
ATOM 688 O O . VAL A 1 87 ? -1.316 5.348 9.391 1.00 91.25 87 VAL A O 1
ATOM 691 N N . GLU A 1 88 ? 0.688 4.473 8.919 1.00 93.06 88 GLU A N 1
ATOM 692 C CA . GLU A 1 88 ? 1.408 5.741 8.899 1.00 93.06 88 GLU A CA 1
ATOM 693 C C . GLU A 1 88 ? 1.560 6.149 7.432 1.00 93.06 88 GLU A C 1
ATOM 695 O O . GLU A 1 88 ? 2.221 5.454 6.654 1.00 93.06 88 GLU A O 1
ATOM 700 N N . ILE A 1 89 ? 0.881 7.235 7.064 1.00 90.38 89 ILE A N 1
ATOM 701 C CA . ILE A 1 89 ? 0.767 7.712 5.684 1.00 90.38 89 ILE A CA 1
ATOM 702 C C . ILE A 1 89 ? 2.121 8.256 5.227 1.00 90.38 89 ILE A C 1
ATOM 704 O O . ILE A 1 89 ? 2.660 9.183 5.832 1.00 90.38 89 ILE A O 1
ATOM 708 N N . ALA A 1 90 ? 2.651 7.696 4.142 1.00 90.31 90 ALA A N 1
ATOM 709 C CA . ALA A 1 90 ? 3.897 8.158 3.531 1.00 90.31 90 ALA A CA 1
ATOM 710 C C . ALA A 1 90 ? 3.663 9.286 2.509 1.00 90.31 90 ALA A C 1
ATOM 712 O O . ALA A 1 90 ? 4.540 10.122 2.271 1.00 90.31 90 ALA A O 1
ATOM 713 N N . THR A 1 91 ? 2.472 9.324 1.912 1.00 87.81 91 THR A N 1
ATOM 714 C CA . THR A 1 91 ? 2.042 10.357 0.969 1.00 87.81 91 THR A CA 1
ATOM 715 C C . THR A 1 91 ? 1.981 11.725 1.639 1.00 87.81 91 THR A C 1
ATOM 717 O O . THR A 1 91 ? 1.275 11.932 2.626 1.00 87.81 91 THR A O 1
ATOM 720 N N . LYS A 1 92 ? 2.690 12.700 1.067 1.00 88.12 92 LYS A N 1
ATOM 721 C CA . LYS A 1 92 ? 2.648 14.090 1.529 1.00 88.12 92 LYS A CA 1
ATOM 722 C C . LYS A 1 92 ? 1.409 14.765 0.953 1.00 88.12 92 LYS A C 1
ATOM 724 O O . LYS A 1 92 ? 1.393 15.115 -0.223 1.00 88.12 92 LYS A O 1
ATOM 729 N N . THR A 1 93 ? 0.381 14.926 1.776 1.00 86.38 93 THR A N 1
ATOM 730 C CA . THR A 1 93 ? -0.862 15.602 1.400 1.00 86.38 93 THR A CA 1
ATOM 731 C C . THR A 1 93 ? -1.448 16.361 2.586 1.00 86.38 93 THR A C 1
ATOM 733 O O . THR A 1 93 ? -1.401 15.882 3.723 1.00 86.38 93 THR A O 1
ATOM 736 N N . ASP A 1 94 ? -2.023 17.528 2.309 1.00 89.50 94 ASP A N 1
ATOM 737 C CA . ASP A 1 94 ? -2.811 18.304 3.272 1.00 89.50 94 ASP A CA 1
ATOM 738 C C . ASP A 1 94 ? -4.312 17.974 3.185 1.00 89.50 94 ASP A C 1
ATOM 740 O O . ASP A 1 94 ? -5.101 18.461 3.990 1.00 89.50 94 ASP A O 1
ATOM 744 N N . ASP A 1 95 ? -4.707 17.121 2.235 1.00 90.69 95 ASP A N 1
ATOM 745 C CA . ASP A 1 95 ? -6.088 16.683 2.050 1.00 90.69 95 ASP A CA 1
ATOM 746 C C . ASP A 1 95 ? -6.491 15.674 3.138 1.00 90.69 95 ASP A C 1
ATOM 748 O O . ASP A 1 95 ? -5.971 14.556 3.218 1.00 90.69 95 ASP A O 1
ATOM 752 N N . GLU A 1 96 ? -7.425 16.086 3.994 1.00 91.81 96 GLU A N 1
ATOM 753 C CA . GLU A 1 96 ? -7.929 15.268 5.095 1.00 91.81 96 GLU A CA 1
ATOM 754 C C . GLU A 1 96 ? -8.755 14.072 4.619 1.00 91.81 96 GLU A C 1
ATOM 756 O O . GLU A 1 96 ? -8.702 13.016 5.249 1.00 91.81 96 GLU A O 1
ATOM 761 N N . ASP A 1 97 ? -9.470 14.182 3.501 1.00 89.69 97 ASP A N 1
ATOM 762 C CA . ASP A 1 97 ? -10.271 13.075 2.982 1.00 89.69 97 ASP A CA 1
ATOM 763 C C . ASP A 1 97 ? -9.362 11.981 2.420 1.00 89.69 97 ASP A C 1
ATOM 765 O O . ASP A 1 97 ? -9.599 10.798 2.665 1.00 89.69 97 ASP A O 1
ATOM 769 N N . VAL A 1 98 ? -8.243 12.347 1.785 1.00 87.44 98 VAL A N 1
ATOM 770 C CA . VAL A 1 98 ? -7.214 11.371 1.385 1.00 87.44 98 VAL A CA 1
ATOM 771 C C . VAL A 1 98 ? -6.640 10.650 2.608 1.00 87.44 98 VAL A C 1
ATOM 773 O O . VAL A 1 98 ? -6.483 9.426 2.584 1.00 87.44 98 VAL A O 1
ATOM 776 N N . LYS A 1 99 ? -6.363 11.372 3.702 1.00 90.06 99 LYS A N 1
ATOM 777 C CA . LYS A 1 99 ? -5.844 10.758 4.937 1.00 90.06 99 LYS A CA 1
ATOM 778 C C . LYS A 1 99 ? -6.850 9.793 5.557 1.00 90.06 99 LYS A C 1
ATOM 780 O O . LYS A 1 99 ? -6.481 8.672 5.912 1.00 90.06 99 LYS A O 1
ATOM 785 N N . LYS A 1 100 ? -8.113 10.208 5.657 1.00 90.50 100 LYS A N 1
ATOM 786 C CA . LYS A 1 100 ? -9.215 9.371 6.148 1.00 90.50 100 LYS A CA 1
ATOM 787 C C . LYS A 1 100 ? -9.405 8.143 5.270 1.00 90.50 100 LYS A C 1
ATOM 789 O O . LYS A 1 100 ? -9.557 7.040 5.785 1.00 90.50 100 LYS A O 1
ATOM 794 N N . PHE A 1 101 ? -9.347 8.306 3.952 1.00 89.56 101 PHE A N 1
ATOM 795 C CA . PHE A 1 101 ? -9.486 7.208 3.006 1.00 89.56 101 PHE A CA 1
ATOM 796 C C . PHE A 1 101 ? -8.359 6.175 3.162 1.00 89.56 101 PHE A C 1
ATOM 798 O O . PHE A 1 101 ? -8.635 4.982 3.277 1.00 89.56 101 PHE A O 1
ATOM 805 N N . LEU A 1 102 ? -7.095 6.612 3.249 1.00 88.75 102 LEU A N 1
ATOM 806 C CA . LEU A 1 102 ? -5.948 5.707 3.425 1.00 88.75 102 LEU A CA 1
ATOM 807 C C . LEU A 1 102 ? -5.985 4.956 4.762 1.00 88.75 102 LEU A C 1
ATOM 809 O O . LEU A 1 102 ? -5.618 3.782 4.816 1.00 88.75 102 LEU A O 1
ATOM 813 N N . LYS A 1 103 ? -6.482 5.599 5.824 1.00 90.38 103 LYS A N 1
ATOM 814 C CA . LYS A 1 103 ? -6.752 4.954 7.121 1.00 90.38 103 LYS A CA 1
ATOM 815 C C . LYS A 1 103 ? -7.969 4.030 7.097 1.00 90.38 103 LYS A C 1
ATOM 817 O O . LYS A 1 103 ? -8.220 3.323 8.069 1.00 90.38 103 LYS A O 1
ATOM 822 N N . GLY A 1 104 ? -8.729 4.023 6.004 1.00 87.75 104 GLY A N 1
ATOM 823 C CA . GLY A 1 104 ? -9.967 3.272 5.880 1.00 87.75 104 GLY A CA 1
ATOM 824 C C . GLY A 1 104 ? -11.072 3.817 6.779 1.00 87.75 104 GLY A C 1
ATOM 825 O O . GLY A 1 104 ? -11.872 3.038 7.268 1.00 87.75 104 GLY A O 1
ATOM 826 N N . GLU A 1 105 ? -11.108 5.117 7.067 1.00 88.75 105 GLU A N 1
ATOM 827 C CA . GLU A 1 105 ? -12.203 5.774 7.797 1.00 88.75 105 GLU A CA 1
ATOM 828 C C . GLU A 1 105 ? -13.408 6.032 6.888 1.00 88.75 105 GLU A C 1
ATOM 830 O O . GLU A 1 105 ? -14.552 5.839 7.310 1.00 88.75 105 GLU A O 1
ATOM 835 N N . ILE A 1 106 ? -13.134 6.375 5.629 1.00 88.69 106 ILE A N 1
ATOM 836 C CA . ILE A 1 106 ? -14.132 6.628 4.590 1.00 88.69 106 ILE A CA 1
ATOM 837 C C . ILE A 1 106 ? -13.884 5.760 3.353 1.00 88.69 106 ILE A C 1
ATOM 839 O O . ILE A 1 106 ? -12.770 5.304 3.091 1.00 88.69 106 ILE A O 1
ATOM 843 N N . LEU A 1 107 ? -14.942 5.542 2.583 1.00 85.69 107 LEU A N 1
ATOM 844 C CA . LEU A 1 107 ? -14.926 4.943 1.257 1.00 85.69 107 LEU A CA 1
ATOM 845 C C . LEU A 1 107 ? -14.568 5.992 0.193 1.00 85.69 107 LEU A C 1
ATOM 847 O O . LEU A 1 107 ? -14.515 7.191 0.454 1.00 85.69 107 LEU A O 1
ATOM 851 N N . ALA A 1 108 ? -14.370 5.535 -1.045 1.00 79.81 1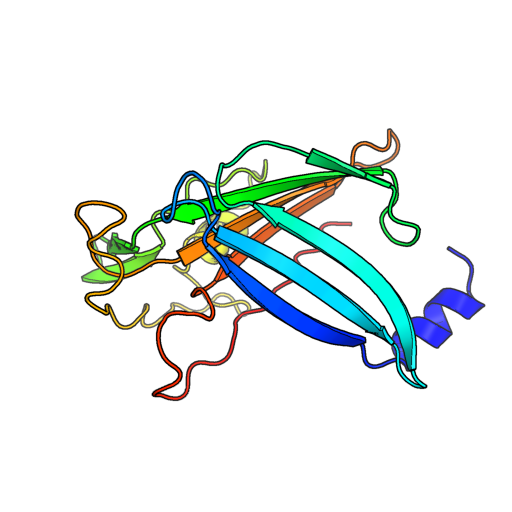08 ALA A N 1
ATOM 852 C CA . ALA A 1 108 ? -14.036 6.396 -2.184 1.00 79.81 108 ALA A CA 1
ATOM 853 C C . ALA A 1 108 ? -15.110 7.448 -2.511 1.00 79.81 108 ALA A C 1
ATOM 855 O O . ALA A 1 108 ? -14.819 8.447 -3.159 1.00 79.81 108 ALA A O 1
ATOM 856 N N . ASP A 1 109 ? -16.356 7.203 -2.102 1.00 85.38 109 ASP A N 1
ATOM 857 C CA . ASP A 1 109 ? -17.477 8.130 -2.264 1.00 85.38 109 ASP A CA 1
ATOM 858 C C . ASP A 1 109 ? -17.646 9.080 -1.064 1.00 85.38 109 ASP A C 1
ATOM 860 O O . ASP A 1 109 ? -18.636 9.807 -0.995 1.00 85.38 109 ASP A O 1
ATOM 864 N N . GLY A 1 110 ? -16.697 9.069 -0.121 1.00 84.88 110 GLY A N 1
ATOM 865 C CA . GLY A 1 110 ? -16.688 9.917 1.068 1.00 84.88 110 GLY A CA 1
ATOM 866 C C . GLY A 1 110 ? -17.580 9.429 2.210 1.00 84.88 110 GLY A C 1
ATOM 867 O O . GLY A 1 110 ? -17.655 10.094 3.240 1.00 84.88 110 GLY A O 1
ATOM 868 N N . LYS A 1 111 ? -18.267 8.289 2.062 1.00 87.44 111 LYS A N 1
ATOM 869 C CA . LYS A 1 111 ? -19.104 7.730 3.133 1.00 87.44 111 LYS A CA 1
ATOM 870 C C . LYS A 1 111 ? -18.273 6.975 4.159 1.00 87.44 111 LYS A C 1
ATOM 872 O O . LYS A 1 111 ? -17.250 6.391 3.821 1.00 87.44 111 LYS A O 1
ATOM 877 N N . ASP A 1 112 ? -18.769 6.908 5.386 1.00 88.75 112 ASP A N 1
ATOM 878 C CA . ASP A 1 112 ? -18.176 6.092 6.442 1.00 88.75 112 ASP A CA 1
ATOM 879 C C . ASP A 1 112 ? -18.045 4.620 6.033 1.00 88.75 112 ASP A C 1
ATOM 881 O O . ASP A 1 112 ? -18.942 4.034 5.422 1.00 88.75 112 ASP A O 1
ATOM 885 N N . THR A 1 113 ? -16.945 3.995 6.448 1.00 86.31 113 THR A N 1
ATOM 886 C CA . THR A 1 113 ? -16.801 2.537 6.373 1.00 86.31 113 THR A CA 1
ATOM 887 C C . THR A 1 113 ? -17.501 1.832 7.542 1.00 86.31 113 THR A C 1
ATOM 889 O O . THR A 1 113 ? -17.677 2.408 8.622 1.00 86.31 113 THR A O 1
ATOM 892 N N . GLU A 1 114 ? -17.800 0.544 7.378 1.00 86.50 114 GLU A N 1
ATOM 893 C CA . GLU A 1 114 ? -18.133 -0.367 8.487 1.00 86.50 114 GLU A CA 1
ATOM 894 C C . GLU A 1 114 ? -16.876 -0.895 9.208 1.00 86.50 114 GLU A C 1
ATOM 896 O O . GLU A 1 114 ? -16.968 -1.438 10.307 1.00 86.50 114 GLU A O 1
ATOM 901 N N . GLY A 1 115 ? -15.691 -0.670 8.631 1.00 84.75 115 GLY A N 1
ATOM 902 C CA . GLY A 1 115 ? -14.429 -1.240 9.095 1.00 84.75 115 GLY A CA 1
ATOM 903 C C . GLY A 1 115 ? -14.161 -2.613 8.479 1.00 84.75 115 GLY A C 1
ATOM 904 O O . GLY A 1 115 ? -14.913 -3.106 7.639 1.00 84.75 115 GLY A O 1
ATOM 905 N N . PHE A 1 116 ? -13.048 -3.219 8.877 1.00 85.50 116 PHE A N 1
ATOM 906 C CA . PHE A 1 116 ? -12.652 -4.556 8.447 1.00 85.50 116 PHE A CA 1
ATOM 907 C C . PHE A 1 116 ? -13.031 -5.592 9.505 1.00 85.50 116 PHE A C 1
ATOM 909 O O . PHE A 1 116 ? -13.080 -5.295 10.698 1.00 85.50 116 PHE A O 1
ATOM 916 N N . VAL A 1 117 ? -13.270 -6.829 9.074 1.00 85.00 117 VAL A N 1
ATOM 917 C CA . VAL A 1 117 ? -13.378 -7.960 10.000 1.00 85.00 117 VAL A CA 1
ATOM 918 C C . VAL A 1 117 ? -11.969 -8.303 10.476 1.00 85.00 117 VAL A C 1
ATOM 920 O O . VAL A 1 117 ? -11.072 -8.492 9.657 1.00 85.00 117 VAL A O 1
ATOM 923 N N . ALA A 1 118 ? -11.772 -8.319 11.794 1.00 83.50 118 ALA A N 1
ATOM 924 C CA . ALA A 1 118 ? -10.502 -8.701 12.389 1.00 83.50 118 ALA A CA 1
ATOM 925 C C . ALA A 1 118 ? -10.366 -10.228 12.385 1.00 83.50 118 ALA A C 1
ATOM 927 O O . ALA A 1 118 ? -11.192 -10.929 12.969 1.00 83.50 118 ALA A O 1
ATOM 928 N N . ASP A 1 119 ? -9.295 -10.713 11.770 1.00 79.88 119 ASP A N 1
ATOM 929 C CA . ASP A 1 119 ? -8.873 -12.106 11.816 1.00 79.88 119 ASP A CA 1
ATOM 930 C C . ASP A 1 119 ? -7.611 -12.267 12.676 1.00 79.88 119 ASP A C 1
ATOM 932 O O . ASP A 1 119 ? -6.705 -11.424 12.659 1.00 79.88 119 ASP A O 1
ATOM 936 N N . ASN A 1 120 ? -7.516 -13.393 13.385 1.00 76.31 120 ASN A N 1
ATOM 937 C CA . ASN A 1 120 ? -6.338 -13.775 14.168 1.00 76.31 120 ASN A CA 1
ATOM 938 C C . ASN A 1 120 ? -5.311 -14.464 13.270 1.00 76.31 120 ASN A C 1
ATOM 940 O O . ASN A 1 120 ? -5.165 -15.685 13.281 1.00 76.31 120 ASN A O 1
ATOM 944 N N . VAL A 1 121 ? -4.641 -13.675 12.435 1.00 76.50 121 VAL A N 1
ATOM 945 C CA . VAL A 1 121 ? -3.624 -14.164 11.502 1.00 76.50 121 VAL A CA 1
ATOM 946 C C . VAL A 1 121 ? -2.295 -13.450 11.683 1.00 76.50 121 VAL A C 1
ATOM 948 O O . VAL A 1 121 ? -2.228 -12.260 12.008 1.00 76.50 121 VAL A O 1
ATOM 951 N N . GLY A 1 122 ? -1.226 -14.195 11.410 1.00 76.38 122 GLY A N 1
ATOM 952 C CA . GLY A 1 122 ? 0.124 -13.668 11.373 1.00 76.38 122 GLY A CA 1
ATOM 953 C C . GLY A 1 122 ? 0.759 -13.483 12.743 1.00 76.38 122 GLY A C 1
ATOM 954 O O . GLY A 1 122 ? 1.517 -12.537 12.889 1.00 76.38 122 GLY A O 1
ATOM 955 N N . GLU A 1 123 ? 0.456 -14.299 13.755 1.00 82.62 123 GLU A N 1
ATOM 956 C CA . GLU A 1 123 ? 1.091 -14.230 15.090 1.00 82.62 123 GLU A CA 1
ATOM 957 C C . GLU A 1 123 ? 2.632 -14.190 15.011 1.00 82.62 123 GLU A C 1
ATOM 959 O O . GLU A 1 123 ? 3.303 -13.527 15.802 1.00 82.62 123 GLU A O 1
ATOM 964 N N . GLU A 1 124 ? 3.210 -14.819 13.988 1.00 81.69 124 GLU A N 1
ATOM 965 C CA . GLU A 1 124 ? 4.637 -14.801 13.683 1.00 81.69 124 GLU A CA 1
ATOM 966 C C . GLU A 1 124 ? 5.198 -13.393 13.383 1.00 81.69 124 GLU A C 1
ATOM 968 O O . GLU A 1 124 ? 6.395 -13.148 13.575 1.00 81.69 124 GLU A O 1
ATOM 973 N N . TYR A 1 125 ? 4.340 -12.442 13.001 1.00 82.44 125 TYR A N 1
ATOM 974 C CA . TYR A 1 125 ? 4.657 -11.030 12.748 1.00 82.44 125 TYR A CA 1
ATOM 975 C C . TYR A 1 125 ? 4.505 -10.135 13.996 1.00 82.44 125 TYR A C 1
ATOM 977 O O . TYR A 1 125 ? 4.564 -8.911 13.885 1.00 82.44 125 TYR A O 1
ATOM 985 N N . GLY A 1 126 ? 4.340 -10.724 15.187 1.00 84.00 126 GLY A N 1
ATOM 986 C CA . GLY A 1 126 ? 4.265 -10.021 16.473 1.00 84.00 126 GLY A CA 1
ATOM 987 C C . GLY A 1 126 ? 2.846 -9.936 17.033 1.00 84.00 126 GLY A C 1
ATOM 988 O O . GLY A 1 126 ? 1.920 -10.534 16.497 1.00 84.00 126 GLY A O 1
ATOM 989 N N . GLU A 1 127 ? 2.650 -9.181 18.110 1.00 83.44 127 GLU A N 1
ATOM 990 C CA . GLU A 1 127 ? 1.320 -8.998 18.701 1.00 83.44 127 GLU A CA 1
ATOM 991 C C . GLU A 1 127 ? 0.418 -8.137 17.797 1.00 83.44 127 GLU A C 1
ATOM 993 O O . GLU A 1 127 ? 0.874 -7.184 17.159 1.00 83.44 127 GLU A O 1
ATOM 998 N N . GLY A 1 128 ? -0.868 -8.480 17.726 1.00 83.56 128 GLY A N 1
ATOM 999 C CA . GLY A 1 128 ? -1.880 -7.714 16.997 1.00 83.56 128 GLY A CA 1
ATOM 1000 C C . GLY A 1 128 ? -2.809 -8.576 16.149 1.00 83.56 128 GLY A C 1
ATOM 1001 O O . GLY A 1 128 ? -2.499 -9.714 15.804 1.00 83.56 128 GLY A O 1
ATOM 1002 N N . GLU A 1 129 ? -3.956 -8.004 15.799 1.00 84.69 129 GLU A N 1
ATOM 1003 C CA . GLU A 1 129 ? -4.957 -8.646 14.951 1.00 84.69 129 GLU A CA 1
ATOM 1004 C C . GLU A 1 129 ? -4.728 -8.260 13.487 1.00 84.69 129 GLU A C 1
ATOM 1006 O O . GLU A 1 129 ? -4.400 -7.110 13.172 1.00 84.69 129 GLU A O 1
ATOM 1011 N N . SER A 1 130 ? -4.951 -9.228 12.596 1.00 86.62 130 SER A N 1
ATOM 1012 C CA . SER A 1 130 ? -4.874 -9.099 11.137 1.00 86.62 130 SER A CA 1
ATOM 1013 C C . SER A 1 130 ? -3.544 -8.570 10.593 1.00 86.62 130 SER A C 1
ATOM 1015 O O . SER A 1 130 ? -2.659 -8.095 11.306 1.00 86.62 130 SER A O 1
ATOM 1017 N N . LEU A 1 131 ? -3.380 -8.676 9.280 1.00 88.38 131 LEU A N 1
ATOM 1018 C CA . LEU A 1 131 ? -2.261 -8.082 8.562 1.00 88.38 131 LEU A CA 1
ATOM 1019 C C . LEU A 1 131 ? -2.794 -7.294 7.378 1.00 88.38 131 LEU A C 1
ATOM 1021 O O . LEU A 1 131 ? -3.715 -7.731 6.692 1.00 88.38 131 LEU A O 1
ATOM 1025 N N . PHE A 1 132 ? -2.166 -6.158 7.116 1.00 89.38 132 PHE A N 1
ATOM 1026 C CA . PHE A 1 132 ? -2.383 -5.356 5.924 1.00 89.38 132 PHE A CA 1
ATOM 1027 C C .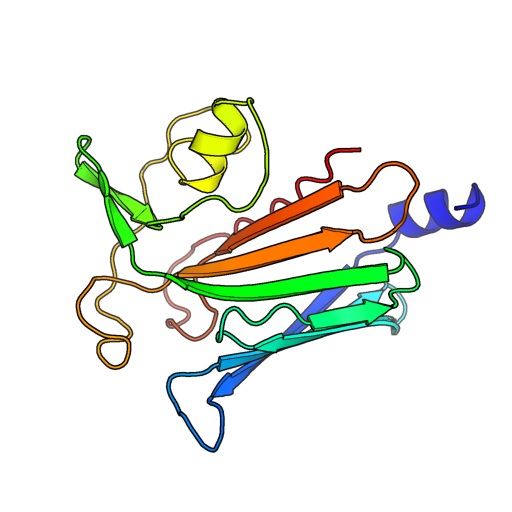 PHE A 1 132 ? -1.039 -5.129 5.238 1.00 89.38 132 PHE A C 1
ATOM 1029 O O . PHE A 1 132 ? -0.018 -4.936 5.889 1.00 89.38 132 PHE A O 1
ATOM 1036 N N . LEU A 1 133 ? -1.032 -5.156 3.913 1.00 89.19 133 LEU A N 1
ATOM 1037 C CA . LEU A 1 133 ? 0.101 -4.788 3.083 1.00 89.19 133 LEU A CA 1
ATOM 1038 C C . LEU A 1 133 ? -0.031 -3.312 2.708 1.00 89.19 133 LEU A C 1
ATOM 1040 O O . LEU A 1 133 ? -0.962 -2.939 1.990 1.00 89.19 133 LEU A O 1
ATOM 1044 N N . GLN A 1 134 ? 0.915 -2.502 3.175 1.00 92.81 134 GLN A N 1
ATOM 1045 C CA . GLN A 1 134 ? 1.109 -1.128 2.727 1.00 92.81 134 GLN A CA 1
ATOM 1046 C C . GLN A 1 134 ? 2.170 -1.118 1.625 1.00 92.81 134 GLN A C 1
ATOM 1048 O O . GLN A 1 134 ? 3.275 -1.629 1.815 1.00 92.81 134 GLN A O 1
ATOM 1053 N N . SER A 1 135 ? 1.849 -0.505 0.492 1.00 90.19 135 SER A N 1
ATOM 1054 C CA . SER A 1 135 ? 2.766 -0.275 -0.621 1.00 90.19 135 SER A CA 1
ATOM 1055 C C . SER A 1 135 ? 2.803 1.212 -0.941 1.00 90.19 135 SER A C 1
ATOM 1057 O O . SER A 1 135 ? 1.759 1.833 -1.117 1.00 90.19 135 SER A O 1
ATOM 1059 N N . PHE A 1 136 ? 4.006 1.768 -1.034 1.00 91.19 136 PHE A N 1
ATOM 1060 C CA . PHE A 1 136 ? 4.239 3.167 -1.371 1.00 91.19 136 PHE A CA 1
ATOM 1061 C C . PHE A 1 136 ? 5.191 3.254 -2.558 1.00 91.19 136 PHE A C 1
ATOM 1063 O O . PHE A 1 136 ? 6.221 2.579 -2.583 1.00 91.19 136 PHE A O 1
ATOM 1070 N N . VAL A 1 137 ? 4.843 4.086 -3.531 1.00 89.56 137 VAL A N 1
ATOM 1071 C CA . VAL A 1 137 ? 5.642 4.360 -4.723 1.00 89.56 137 VAL A CA 1
ATOM 1072 C C . VAL A 1 137 ? 5.758 5.864 -4.891 1.00 89.56 137 VAL A C 1
ATOM 1074 O O . VAL A 1 137 ? 4.766 6.583 -4.816 1.00 89.56 137 VAL A O 1
ATOM 1077 N N . GLN A 1 138 ? 6.969 6.332 -5.153 1.00 89.19 138 GLN A N 1
ATOM 1078 C CA . GLN A 1 138 ? 7.252 7.719 -5.480 1.00 89.19 138 GLN A CA 1
ATOM 1079 C C . GLN A 1 138 ? 7.918 7.795 -6.851 1.00 89.19 138 GLN A C 1
ATOM 1081 O O . GLN A 1 138 ? 8.871 7.065 -7.117 1.00 89.19 138 GLN A O 1
ATOM 1086 N N . ASN A 1 139 ? 7.455 8.702 -7.705 1.00 88.69 139 ASN A N 1
ATOM 1087 C CA . ASN A 1 139 ? 8.165 9.040 -8.932 1.00 88.69 139 ASN A CA 1
ATOM 1088 C C . ASN A 1 139 ? 9.369 9.946 -8.629 1.00 88.69 139 ASN A C 1
ATOM 1090 O O . ASN A 1 139 ? 9.285 10.878 -7.826 1.00 88.69 139 ASN A O 1
ATOM 1094 N N . LEU A 1 140 ? 10.502 9.627 -9.253 1.00 88.25 140 LEU A N 1
ATOM 1095 C CA . LEU A 1 140 ? 11.781 10.317 -9.089 1.00 88.25 140 LEU A CA 1
ATOM 1096 C C . LEU A 1 140 ? 12.080 11.290 -10.237 1.00 88.25 140 LEU A C 1
ATOM 1098 O O . LEU A 1 140 ? 13.130 11.937 -10.227 1.00 88.25 140 LEU A O 1
ATOM 1102 N N . ASP A 1 141 ? 11.189 11.405 -11.222 1.00 81.12 141 ASP A N 1
ATOM 1103 C CA . ASP A 1 141 ? 11.384 12.308 -12.346 1.00 81.12 141 ASP A CA 1
ATOM 1104 C C . ASP A 1 141 ? 11.132 13.762 -11.923 1.00 81.12 141 ASP A C 1
ATOM 1106 O O . ASP A 1 141 ? 10.234 14.098 -11.151 1.00 81.12 141 ASP A O 1
ATOM 1110 N N . SER A 1 142 ? 11.942 14.670 -12.461 1.00 61.03 142 SER A N 1
ATOM 1111 C CA . SER A 1 142 ? 12.012 16.076 -12.044 1.00 61.03 142 SER A CA 1
ATOM 1112 C C . SER A 1 142 ? 10.821 16.943 -12.476 1.00 61.03 142 SER A C 1
ATOM 1114 O O . SER A 1 142 ? 10.782 18.133 -12.165 1.00 61.03 142 SER A O 1
ATOM 1116 N N . THR A 1 143 ? 9.844 16.379 -13.191 1.00 56.81 143 THR A N 1
ATOM 1117 C CA . THR A 1 143 ? 8.743 17.125 -13.821 1.00 56.81 143 THR A CA 1
ATOM 1118 C C . THR A 1 143 ? 7.390 16.667 -13.282 1.00 56.81 143 THR A C 1
ATOM 1120 O O . THR A 1 143 ? 6.682 15.905 -13.927 1.00 56.81 143 THR A O 1
ATOM 1123 N N . GLY A 1 144 ? 7.031 17.148 -12.087 1.00 56.78 144 GLY A N 1
ATOM 1124 C CA . GLY A 1 144 ? 5.703 16.919 -11.495 1.00 56.78 144 GLY A CA 1
ATOM 1125 C C . GLY A 1 144 ? 5.567 15.587 -10.759 1.00 56.78 144 GLY A C 1
ATOM 1126 O O . GLY A 1 144 ? 4.607 14.858 -10.988 1.00 56.78 144 GLY A O 1
ATOM 1127 N N . GLY A 1 145 ? 6.547 15.263 -9.909 1.00 74.50 145 GLY A N 1
ATOM 1128 C CA . GLY A 1 145 ? 6.586 14.011 -9.156 1.00 74.50 145 GLY A CA 1
ATOM 1129 C C . GLY A 1 145 ? 5.270 13.704 -8.436 1.00 74.50 145 GLY A C 1
ATOM 1130 O O . GLY A 1 145 ? 4.709 14.551 -7.745 1.00 74.50 145 GLY A O 1
ATOM 1131 N N . TRP A 1 146 ? 4.802 12.471 -8.596 1.00 83.50 146 TRP A N 1
ATOM 1132 C CA . TRP A 1 146 ? 3.608 11.930 -7.958 1.00 83.50 146 TRP A CA 1
ATOM 1133 C C . TRP A 1 146 ? 3.991 10.835 -6.959 1.00 83.50 146 TRP A C 1
ATOM 1135 O O . TRP A 1 146 ? 5.086 10.263 -7.007 1.00 83.50 146 TRP A O 1
ATOM 1145 N N . THR A 1 147 ? 3.069 10.525 -6.054 1.00 86.94 147 THR A N 1
ATOM 1146 C CA . THR A 1 147 ? 3.164 9.373 -5.155 1.00 86.94 147 THR A CA 1
ATOM 1147 C C . THR A 1 147 ? 1.902 8.535 -5.264 1.00 86.94 147 THR A C 1
ATOM 1149 O O . THR A 1 147 ? 0.813 9.088 -5.386 1.00 86.94 147 THR A O 1
ATOM 1152 N N . ALA A 1 148 ? 2.040 7.216 -5.190 1.00 86.19 148 ALA A N 1
ATOM 1153 C CA . ALA A 1 148 ? 0.923 6.297 -5.046 1.00 86.19 148 ALA A CA 1
ATOM 1154 C C . ALA A 1 148 ? 1.100 5.489 -3.765 1.00 86.19 148 ALA A C 1
ATOM 1156 O O .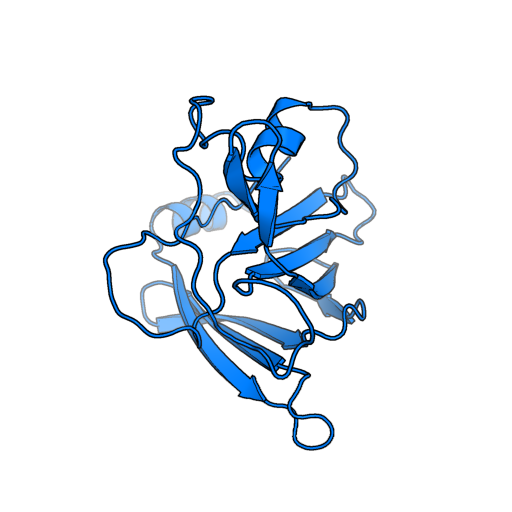 ALA A 1 148 ? 2.161 4.914 -3.517 1.00 86.19 148 ALA A O 1
ATOM 1157 N N . GLU A 1 149 ? 0.045 5.427 -2.965 1.00 88.81 149 GLU A N 1
ATOM 1158 C CA . GLU A 1 149 ? 0.017 4.665 -1.728 1.00 88.81 149 GLU A CA 1
ATOM 1159 C C . GLU A 1 149 ? -1.218 3.780 -1.701 1.00 88.81 149 GLU A C 1
ATOM 1161 O O . GLU A 1 149 ? -2.327 4.222 -1.995 1.00 88.81 149 GLU A O 1
ATOM 1166 N N . GLN A 1 150 ? -1.008 2.511 -1.371 1.00 87.38 150 GLN A N 1
ATOM 1167 C CA . GLN A 1 150 ? -2.055 1.508 -1.328 1.00 87.38 150 GLN A CA 1
ATOM 1168 C C . GLN A 1 150 ? -1.952 0.707 -0.034 1.00 87.38 150 GLN A C 1
ATOM 1170 O O . GLN A 1 150 ? -0.876 0.239 0.333 1.00 87.38 150 GLN A O 1
ATOM 1175 N N . VAL A 1 151 ? -3.098 0.487 0.610 1.00 88.12 151 VAL A N 1
ATOM 1176 C CA . VAL A 1 151 ? -3.248 -0.413 1.756 1.00 88.12 151 VAL A CA 1
ATOM 1177 C C . VAL A 1 151 ? -4.265 -1.489 1.393 1.00 88.12 151 VAL A C 1
ATOM 1179 O O . VAL A 1 151 ? -5.356 -1.179 0.916 1.00 88.12 151 VAL A O 1
ATOM 1182 N N . ARG A 1 152 ? -3.914 -2.764 1.576 1.00 84.62 152 ARG A N 1
ATOM 1183 C CA . ARG A 1 152 ? -4.810 -3.895 1.274 1.00 84.62 152 ARG A CA 1
ATOM 1184 C C . ARG A 1 152 ? -4.583 -5.083 2.201 1.00 84.62 152 ARG A C 1
ATOM 1186 O O . ARG A 1 152 ? -3.520 -5.205 2.793 1.00 84.62 152 ARG A O 1
ATOM 1193 N N . ILE A 1 153 ? -5.537 -6.006 2.261 1.00 80.56 153 ILE A N 1
ATOM 1194 C CA . ILE A 1 153 ? -5.333 -7.310 2.909 1.00 80.56 153 ILE A CA 1
ATOM 1195 C C . ILE A 1 153 ? -4.362 -8.149 2.043 1.00 80.56 153 ILE A C 1
ATOM 1197 O O . ILE A 1 153 ? -4.529 -8.186 0.816 1.00 80.56 153 ILE A O 1
ATOM 1201 N N . PRO A 1 154 ? -3.321 -8.780 2.622 1.00 71.88 154 PRO A N 1
ATOM 1202 C CA . PRO A 1 154 ? -2.389 -9.634 1.893 1.00 71.88 154 PRO A CA 1
ATOM 1203 C C . PRO A 1 154 ? -3.077 -10.921 1.420 1.00 71.88 154 PRO A C 1
ATOM 1205 O O . PRO A 1 154 ? -3.914 -11.492 2.112 1.00 71.88 154 PRO A O 1
ATOM 1208 N N . CYS A 1 155 ? -2.688 -11.408 0.240 1.00 56.84 155 CYS A N 1
ATOM 1209 C CA . CYS A 1 155 ? -3.359 -12.522 -0.444 1.00 56.84 155 CYS A CA 1
ATOM 1210 C C . CYS A 1 155 ? -3.263 -13.863 0.318 1.00 56.84 155 CYS A C 1
ATOM 1212 O O . CYS A 1 155 ? -4.063 -14.766 0.096 1.00 56.84 155 CYS A O 1
ATOM 1214 N N . TYR A 1 156 ? -2.287 -13.994 1.222 1.00 45.09 156 TYR A N 1
ATOM 1215 C CA . TYR A 1 156 ? -2.031 -15.212 1.998 1.00 45.09 156 TYR A CA 1
ATOM 1216 C C . TYR A 1 156 ? -3.010 -15.420 3.171 1.00 45.09 156 TYR A C 1
ATOM 1218 O O . TYR A 1 156 ? -3.111 -16.521 3.713 1.00 45.09 156 TYR A O 1
ATOM 1226 N N . VAL A 1 157 ? -3.774 -14.390 3.554 1.00 41.06 157 VAL A N 1
ATOM 1227 C CA . VAL A 1 157 ? -4.825 -14.508 4.572 1.00 41.06 157 VAL A CA 1
ATOM 1228 C C . VAL A 1 157 ? -6.072 -15.059 3.888 1.00 41.06 157 VAL A C 1
ATOM 1230 O O . VAL A 1 157 ? -6.830 -14.335 3.255 1.00 41.06 157 VAL A O 1
ATOM 1233 N N . ASN A 1 158 ? -6.171 -16.387 3.931 1.00 27.61 158 ASN A N 1
ATOM 1234 C CA . ASN A 1 158 ? -7.206 -17.254 3.375 1.00 27.61 158 ASN A CA 1
ATOM 1235 C C . ASN A 1 158 ? -8.434 -16.577 2.742 1.00 27.61 158 ASN A C 1
ATOM 1237 O O . ASN A 1 158 ? -9.304 -16.016 3.399 1.00 27.61 158 ASN A O 1
ATOM 1241 N N . LEU A 1 159 ? -8.536 -16.842 1.444 1.00 29.11 159 LEU A N 1
ATOM 1242 C CA . LEU A 1 159 ? -9.703 -16.912 0.580 1.00 29.11 159 LEU A CA 1
ATOM 1243 C C . LEU A 1 159 ? -10.927 -17.596 1.246 1.00 29.11 159 LEU A C 1
ATOM 1245 O O . LEU A 1 159 ? -11.320 -18.699 0.870 1.00 29.11 159 LEU A O 1
ATOM 1249 N N . ARG A 1 160 ? -11.572 -16.957 2.224 1.00 25.38 160 ARG A N 1
ATOM 1250 C CA . ARG A 1 160 ? -12.953 -17.238 2.635 1.00 25.38 160 ARG A CA 1
ATOM 1251 C C . ARG A 1 160 ? -13.628 -15.917 2.986 1.00 25.38 160 ARG A C 1
ATOM 1253 O O . ARG A 1 160 ? -13.217 -15.232 3.904 1.00 25.38 160 ARG A O 1
ATOM 1260 N N . ILE A 1 161 ? -14.728 -15.653 2.281 1.00 26.69 161 ILE A N 1
ATOM 1261 C CA . ILE A 1 161 ? -15.682 -14.548 2.463 1.00 26.69 161 ILE A CA 1
ATOM 1262 C C . ILE A 1 161 ? -15.312 -13.257 1.701 1.00 26.69 161 ILE A C 1
ATOM 1264 O O . ILE A 1 161 ? -14.678 -12.347 2.208 1.00 26.69 161 ILE A O 1
ATOM 1268 N N . GLY A 1 162 ? -15.796 -13.169 0.456 1.00 29.88 162 GLY A N 1
ATOM 1269 C CA . GLY A 1 162 ? -16.586 -12.030 -0.043 1.00 29.88 162 GLY A CA 1
ATOM 1270 C C . GLY A 1 162 ? -16.022 -10.599 -0.065 1.00 29.88 162 GLY A C 1
ATOM 1271 O O . GLY A 1 162 ? -16.773 -9.703 -0.443 1.00 29.88 162 GLY A O 1
ATOM 1272 N N . ALA A 1 163 ? -14.768 -10.336 0.298 1.00 27.83 163 ALA A N 1
ATOM 1273 C CA . ALA A 1 163 ? -14.243 -8.973 0.357 1.00 27.83 163 ALA A CA 1
ATOM 1274 C C . ALA A 1 163 ? -13.663 -8.528 -0.997 1.00 27.83 163 ALA A C 1
ATOM 1276 O O . ALA A 1 163 ? -12.682 -9.078 -1.502 1.00 27.83 163 ALA A O 1
ATOM 1277 N N . ARG A 1 164 ? -14.284 -7.511 -1.603 1.00 27.89 164 ARG A N 1
ATOM 1278 C CA . ARG A 1 164 ? -13.768 -6.841 -2.803 1.00 27.89 164 ARG A CA 1
ATOM 1279 C C . ARG A 1 164 ? -12.424 -6.194 -2.466 1.00 27.89 164 ARG A C 1
ATOM 1281 O O . ARG A 1 164 ? -12.344 -5.385 -1.547 1.00 27.89 164 ARG A O 1
ATOM 1288 N N . SER A 1 165 ? -11.381 -6.540 -3.219 1.00 29.41 165 SER A N 1
ATOM 1289 C CA . SER A 1 165 ? -10.094 -5.847 -3.164 1.00 29.41 165 SER A CA 1
ATOM 1290 C C . SER A 1 165 ? -10.315 -4.363 -3.472 1.00 29.41 165 SER A C 1
ATOM 1292 O O . SER A 1 165 ? -10.776 -4.018 -4.561 1.00 29.41 165 SER A O 1
ATOM 1294 N N . LEU A 1 166 ? -10.031 -3.486 -2.507 1.00 31.56 166 LEU A N 1
ATOM 1295 C CA . LEU A 1 166 ? -10.045 -2.043 -2.715 1.00 31.56 166 LEU A CA 1
ATOM 1296 C C . LEU A 1 166 ? -8.724 -1.664 -3.413 1.00 31.56 166 LEU A C 1
ATOM 1298 O O . LEU A 1 166 ? -7.709 -1.392 -2.775 1.00 31.56 166 LEU A O 1
ATOM 1302 N N . GLN A 1 167 ? -8.700 -1.744 -4.743 1.00 28.00 167 GLN A N 1
ATOM 1303 C CA . GLN A 1 167 ? -7.657 -1.119 -5.558 1.00 28.00 167 GLN A CA 1
ATOM 1304 C C . GLN A 1 167 ? -8.106 0.306 -5.867 1.00 28.00 167 GLN A C 1
ATOM 1306 O O . GLN A 1 167 ? -8.960 0.506 -6.727 1.00 28.00 167 GLN A O 1
ATOM 1311 N N . ILE A 1 168 ? -7.537 1.293 -5.177 1.00 29.31 168 ILE A N 1
ATOM 1312 C CA . ILE A 1 168 ? -7.626 2.688 -5.614 1.00 29.31 168 ILE A CA 1
ATOM 1313 C C . ILE A 1 168 ? -6.218 3.140 -5.954 1.00 29.31 168 ILE A C 1
ATOM 1315 O O . ILE A 1 168 ? -5.372 3.344 -5.090 1.00 29.31 168 ILE A O 1
ATOM 1319 N N . LEU A 1 169 ? -5.971 3.221 -7.258 1.00 28.98 169 LEU A N 1
ATOM 1320 C CA . LEU A 1 169 ? -4.819 3.890 -7.829 1.00 28.98 169 LEU A CA 1
ATOM 1321 C C . LEU A 1 169 ? -5.125 5.392 -7.763 1.00 28.98 169 LEU A C 1
ATOM 1323 O O . LEU A 1 169 ? -5.708 5.945 -8.695 1.00 28.98 169 LEU A O 1
ATOM 1327 N N . THR A 1 170 ? -4.813 6.047 -6.644 1.00 24.75 170 THR A N 1
ATOM 1328 C CA . THR A 1 170 ? -4.907 7.511 -6.568 1.00 24.75 170 THR A CA 1
ATOM 1329 C C . THR A 1 170 ? -3.739 8.092 -7.363 1.00 24.75 170 THR A C 1
ATOM 1331 O O . THR A 1 170 ? -2.653 8.314 -6.839 1.00 24.75 170 THR A O 1
ATOM 1334 N N . LEU A 1 171 ? -3.943 8.256 -8.671 1.00 24.41 171 LEU A N 1
ATOM 1335 C CA . LEU A 1 171 ? -3.097 9.069 -9.541 1.00 24.41 171 LEU A CA 1
ATOM 1336 C C . LEU A 1 171 ? -3.445 10.531 -9.265 1.00 24.41 171 LEU A C 1
ATOM 1338 O O . LEU A 1 171 ? -4.363 11.079 -9.875 1.00 24.41 171 LEU A O 1
ATOM 1342 N N . THR A 1 172 ? -2.742 11.158 -8.327 1.00 24.64 172 THR A N 1
ATOM 1343 C CA . THR A 1 172 ? -2.745 12.620 -8.249 1.00 24.64 172 THR A CA 1
ATOM 1344 C C . THR A 1 172 ? -1.854 13.120 -9.388 1.00 24.64 172 THR A C 1
ATOM 1346 O O . THR A 1 172 ? -0.633 12.982 -9.322 1.00 24.64 172 THR A O 1
ATOM 1349 N N . LEU A 1 173 ? -2.487 13.574 -10.474 1.00 26.12 173 LEU A N 1
ATOM 1350 C CA . LEU A 1 173 ? -1.858 14.246 -11.619 1.00 26.12 173 LEU A CA 1
ATOM 1351 C C . LEU A 1 173 ? -1.710 15.747 -11.361 1.00 26.12 173 LEU A C 1
ATOM 1353 O O . LEU A 1 173 ? -2.621 16.313 -10.715 1.00 26.12 173 LEU A O 1
#

Radius of gyration: 17.17 Å; chains: 1; bounding box: 36×36×49 Å

Secondary structure (DSSP, 8-state):
--HHHHHHHHHPPEEEEEEEEE-SS-TTSEEEEEEEEETTTEEEEEEEEETB---EEEEETTTEEEEEEEEEEEEEE-TTS-EEE-----S----HHHHHHHTTSB-TTSPBP--PPP----GGG-SSEEEEEEEEEEE--SSS--EEEEEE--TTS---S------------

InterPro domains:
  IPR053037 Pericyclase pydY-like [PTHR38115] (1-151)

Organism: Aspergillus oryzae (NCBI:txid5062)

Foldseek 3Di:
DDPVVVVQVVVKDKDWDWDKAADPVGSQKIWIWIWIAIPPRRTADIDIAIQPQDWDWDAHPVQGIKTKYKHKFAWDQDPVRAIWTPDDDPDDDPDPLVVCVQRQQADPVRHGDSHDDWAQDDCVNPDHTAIKMWMKMWDPDPPDIDIFIDIFHDPPPDDDDDDDTPDDRPPPD